Protein AF-D0QR03-F1 (afdb_monomer_lite)

Sequence (94 aa):
TFSDQPKIKFHLYDYRSKTAIANAISDIKWKGGNTFLDRALAMVRRQGLNPRYGSRPDVPQIAVIITDGVSTDPRKTRKELKKLHARNYILYAI

Secondary structure (DSSP, 8-state):
--SSS---S--TTS--SHHHHHHHHHT---------HHHHHHHIIIIIT-GGGT--TTS--EEEE---S--S-HHHHHHHHHHHHTTT-EEEE-

Foldseek 3Di:
DDAPADDDLAFPPPDDDPVVVVVSVVPDDDDDHHAALLNVLVCCVPGHQDVVRPHDLPDAAEDEAEDPPDHPDVVSNVVSVVVCVVSVHHYHYD

Radius of gyration: 13.58 Å; chains: 1; bounding box: 34×23×34 Å

InterPro domains:
  IPR002035 von Willebrand factor, type A [PF00092] (1-94)
  IPR002035 von Willebrand factor, type A [PS50234] (1-94)
  IPR036465 von Willebrand factor A-like domain superfamily [G3DSA:3.40.50.410] (1-94)
  IPR036465 von Willebrand factor A-like domain superfamily [SSF53300] (1-94)
  IPR050525 Extracellular Matrix Assembly and Organization [PTHR24020] (1-94)

Organism: Bathymodiolus azoricus (NCBI:txid150808)

Structure (mmCIF, N/CA/C/O backbone):
data_AF-D0QR03-F1
#
_entry.id   AF-D0QR03-F1
#
loop_
_atom_site.group_PDB
_atom_site.id
_atom_site.type_symbol
_atom_site.label_atom_id
_atom_site.label_alt_id
_atom_site.label_comp_id
_atom_site.label_asym_id
_atom_site.label_entity_id
_atom_site.label_seq_id
_atom_site.pdbx_PDB_ins_code
_atom_site.Cartn_x
_atom_site.Cartn_y
_atom_site.Cartn_z
_atom_site.occupancy
_atom_site.B_iso_or_equiv
_atom_site.auth_seq_id
_atom_site.auth_comp_id
_atom_site.auth_asym_id
_atom_site.auth_atom_id
_atom_site.pdbx_PDB_model_num
ATOM 1 N N . THR A 1 1 ? 6.084 1.795 2.994 1.00 93.81 1 THR A N 1
ATOM 2 C CA . THR A 1 1 ? 6.961 2.517 2.045 1.00 93.81 1 THR A CA 1
ATOM 3 C C . THR A 1 1 ? 7.593 1.531 1.088 1.00 93.81 1 THR A C 1
ATOM 5 O O . THR A 1 1 ? 7.606 0.340 1.390 1.00 93.81 1 THR A O 1
ATOM 8 N N . PHE A 1 2 ? 8.116 1.982 -0.047 1.00 94.69 2 PHE A N 1
ATOM 9 C CA . PHE A 1 2 ? 8.843 1.106 -0.958 1.00 94.69 2 PHE A CA 1
ATOM 10 C C . PHE A 1 2 ? 9.962 1.855 -1.674 1.00 94.69 2 PHE A C 1
ATOM 12 O O . PHE A 1 2 ? 9.911 3.073 -1.806 1.00 94.69 2 PHE A O 1
ATOM 19 N N . SER A 1 3 ? 10.968 1.087 -2.067 1.00 94.38 3 SER A N 1
ATOM 20 C CA . SER A 1 3 ? 11.990 1.458 -3.033 1.00 94.38 3 SER A CA 1
ATOM 21 C C . SER A 1 3 ? 12.495 0.160 -3.678 1.00 94.38 3 SER A C 1
ATOM 23 O O . SER A 1 3 ? 11.708 -0.523 -4.333 1.00 94.38 3 SER A O 1
ATOM 25 N N . ASP A 1 4 ? 13.718 -0.287 -3.381 1.00 93.31 4 ASP A N 1
ATOM 26 C CA . ASP A 1 4 ? 14.231 -1.602 -3.797 1.00 93.31 4 ASP A CA 1
ATOM 27 C C . ASP A 1 4 ? 13.498 -2.756 -3.102 1.00 93.31 4 ASP A C 1
ATOM 29 O O . ASP A 1 4 ? 13.205 -3.801 -3.697 1.00 93.31 4 ASP A O 1
ATOM 33 N N . GLN A 1 5 ? 13.170 -2.552 -1.824 1.00 93.19 5 GLN A N 1
ATOM 34 C CA . GLN A 1 5 ? 12.423 -3.499 -1.007 1.00 93.19 5 GLN A CA 1
ATOM 35 C C . GLN A 1 5 ? 11.236 -2.802 -0.336 1.00 93.19 5 GLN A C 1
ATOM 37 O O . GLN A 1 5 ? 11.424 -1.816 0.386 1.00 93.19 5 GLN A O 1
ATOM 42 N N . PRO A 1 6 ? 10.009 -3.305 -0.532 1.00 95.12 6 PRO A N 1
ATOM 43 C CA . PRO A 1 6 ? 8.842 -2.751 0.129 1.00 95.12 6 PRO A CA 1
ATOM 44 C C . PRO A 1 6 ? 8.871 -3.097 1.626 1.00 95.12 6 PRO A C 1
ATOM 46 O O . PRO A 1 6 ? 9.286 -4.186 2.024 1.00 95.12 6 PRO A O 1
ATOM 49 N N . LYS A 1 7 ? 8.454 -2.148 2.469 1.00 95.69 7 LYS A N 1
ATOM 50 C CA . LYS A 1 7 ? 8.404 -2.296 3.930 1.00 95.69 7 LYS A CA 1
ATOM 51 C C . LYS A 1 7 ? 7.049 -1.865 4.466 1.00 95.69 7 LYS A C 1
ATOM 53 O O . LYS A 1 7 ? 6.609 -0.734 4.223 1.00 95.69 7 LYS A O 1
ATOM 58 N N . ILE A 1 8 ? 6.423 -2.755 5.229 1.00 96.44 8 ILE A N 1
ATOM 59 C CA . ILE A 1 8 ? 5.300 -2.404 6.094 1.00 96.44 8 ILE A CA 1
ATOM 60 C C . ILE A 1 8 ? 5.847 -1.572 7.253 1.00 96.44 8 ILE A C 1
ATOM 62 O O . ILE A 1 8 ? 6.882 -1.907 7.826 1.00 96.44 8 ILE A O 1
ATOM 66 N N . LYS A 1 9 ? 5.189 -0.448 7.537 1.00 96.62 9 LYS A N 1
ATOM 67 C CA . LYS A 1 9 ? 5.523 0.410 8.682 1.00 96.62 9 LYS A CA 1
ATOM 68 C C . LYS A 1 9 ? 4.636 0.111 9.878 1.00 96.62 9 LYS A C 1
ATOM 70 O O . LYS A 1 9 ? 5.128 0.130 10.994 1.00 96.62 9 LYS A O 1
ATOM 75 N N . PHE A 1 10 ? 3.382 -0.214 9.603 1.00 97.12 10 PHE A N 1
ATOM 76 C CA . PHE A 1 10 ? 2.403 -0.717 10.548 1.00 97.12 10 PHE A CA 1
ATOM 77 C C . PHE A 1 10 ? 1.278 -1.412 9.767 1.00 97.12 10 P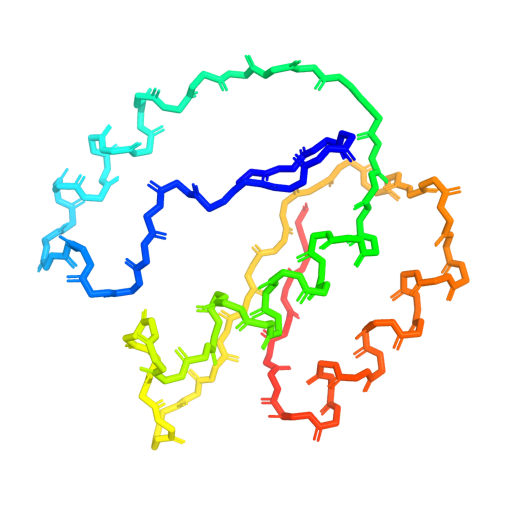HE A C 1
ATOM 79 O O . PHE A 1 10 ? 1.081 -1.149 8.574 1.00 97.12 10 PHE A O 1
ATOM 86 N N . HIS A 1 11 ? 0.581 -2.324 10.426 1.00 97.88 11 HIS A N 1
ATOM 87 C CA . HIS A 1 11 ? -0.591 -3.047 9.956 1.00 97.88 11 HIS A CA 1
ATOM 88 C C . HIS A 1 11 ? -1.889 -2.342 10.375 1.00 97.88 11 HIS A C 1
ATOM 90 O O . HIS A 1 11 ? -1.887 -1.424 11.194 1.00 97.88 11 HIS A O 1
ATOM 96 N N . LEU A 1 12 ? -3.025 -2.784 9.825 1.00 96.81 12 LEU A N 1
ATOM 97 C CA . LEU A 1 12 ? -4.326 -2.150 10.072 1.00 96.81 12 LEU A CA 1
ATOM 98 C C . LEU A 1 12 ? -4.809 -2.302 11.523 1.00 96.81 12 LEU A C 1
ATOM 100 O O . LEU A 1 12 ? -5.698 -1.567 11.941 1.00 96.81 12 LEU A O 1
ATOM 104 N N . TYR A 1 13 ? -4.233 -3.231 12.292 1.00 96.25 13 TYR A N 1
ATOM 105 C CA . TYR A 1 13 ? -4.563 -3.423 13.704 1.00 96.25 13 TYR A CA 1
ATOM 106 C C . TYR A 1 13 ? -3.677 -2.623 14.677 1.00 96.25 13 TYR A C 1
ATOM 108 O O . TYR A 1 13 ? -3.998 -2.593 15.864 1.00 96.25 13 TYR A O 1
ATOM 116 N N . ASP A 1 14 ? -2.580 -2.004 14.220 1.00 97.69 14 ASP A N 1
ATOM 117 C CA . ASP A 1 14 ? -1.552 -1.446 15.118 1.00 97.69 14 ASP A CA 1
ATOM 118 C C . ASP A 1 14 ? -2.007 -0.168 15.836 1.00 97.69 14 ASP A C 1
ATOM 120 O O . ASP A 1 14 ? -1.641 0.069 16.986 1.00 97.69 14 ASP A O 1
ATOM 124 N N . TYR A 1 15 ? -2.828 0.658 15.180 1.00 97.31 15 TYR A N 1
ATOM 125 C CA . TYR A 1 15 ? -3.246 1.956 15.707 1.00 97.31 15 TYR A CA 1
ATOM 126 C C . TYR A 1 15 ? -4.757 2.146 15.615 1.00 97.31 15 TYR A C 1
ATOM 128 O O . TYR A 1 15 ? -5.389 1.798 14.621 1.00 97.31 15 TYR A O 1
ATOM 136 N N . ARG A 1 16 ? -5.337 2.756 16.655 1.00 95.12 16 ARG A N 1
ATOM 137 C CA . ARG A 1 16 ? -6.785 3.019 16.764 1.00 95.12 16 ARG A CA 1
ATOM 138 C C . ARG A 1 16 ? -7.146 4.505 16.849 1.00 95.12 16 ARG A C 1
ATOM 140 O O . ARG A 1 16 ? -8.317 4.832 16.995 1.00 95.12 16 ARG A O 1
ATOM 147 N N . SER A 1 17 ? -6.165 5.408 16.766 1.00 97.62 17 SER A N 1
ATOM 148 C CA . SER A 1 17 ? -6.393 6.857 16.820 1.00 97.62 17 SER A CA 1
ATOM 149 C C . SER A 1 17 ? -5.635 7.597 15.721 1.00 97.62 17 SER A C 1
ATOM 151 O O . SER A 1 17 ? -4.533 7.211 15.324 1.00 97.62 17 SER A O 1
ATOM 153 N N . LYS A 1 18 ? -6.225 8.703 15.250 1.00 97.62 18 LYS A N 1
ATOM 154 C CA . LYS A 1 18 ? -5.628 9.573 14.228 1.00 97.62 18 LYS A CA 1
ATOM 155 C C . LYS A 1 18 ? -4.262 10.107 14.666 1.00 97.62 18 LYS A C 1
ATOM 157 O O . LYS A 1 18 ? -3.336 10.109 13.865 1.00 97.62 18 LYS A O 1
ATOM 162 N N . THR A 1 19 ? -4.127 10.510 15.931 1.00 98.25 19 THR A N 1
ATOM 163 C CA . THR A 1 19 ? -2.873 11.040 16.487 1.00 98.25 19 THR A CA 1
ATOM 164 C C . THR A 1 19 ? -1.756 9.999 16.471 1.00 98.25 19 THR A C 1
ATOM 166 O O . THR A 1 19 ? -0.645 10.312 16.056 1.00 98.25 19 THR A O 1
ATOM 169 N N . ALA A 1 20 ? -2.043 8.746 16.850 1.00 98.06 20 ALA A N 1
ATOM 170 C CA . ALA A 1 20 ? -1.038 7.682 16.834 1.00 98.06 20 ALA A CA 1
ATOM 171 C C . ALA A 1 20 ? -0.554 7.375 15.408 1.00 98.06 20 ALA A C 1
ATOM 173 O O . ALA A 1 20 ? 0.646 7.250 15.180 1.00 98.06 20 ALA A O 1
ATOM 174 N N . ILE A 1 21 ? -1.479 7.333 14.442 1.00 97.50 21 ILE A N 1
ATOM 175 C CA . ILE A 1 21 ? -1.145 7.149 13.024 1.00 97.50 21 ILE A CA 1
ATOM 176 C C . ILE A 1 21 ? -0.305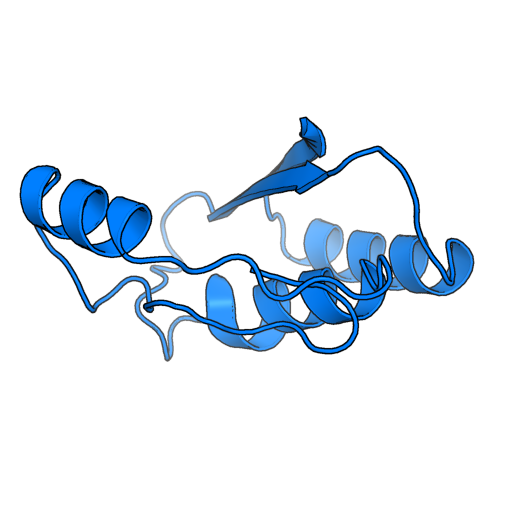 8.323 12.508 1.00 97.50 21 ILE A C 1
ATOM 178 O O . ILE A 1 21 ? 0.702 8.099 11.843 1.00 97.50 21 ILE A O 1
ATOM 182 N N . ALA A 1 22 ? -0.690 9.565 12.819 1.00 98.25 22 ALA A N 1
ATOM 183 C CA . ALA A 1 22 ? 0.042 10.753 12.385 1.00 98.25 22 ALA A CA 1
ATOM 184 C C . ALA A 1 22 ? 1.488 10.750 12.907 1.00 98.25 22 ALA A C 1
ATOM 186 O O . ALA A 1 22 ? 2.413 10.953 12.126 1.00 98.25 22 ALA A O 1
ATOM 187 N N . ASN A 1 23 ? 1.688 10.430 14.187 1.00 98.06 23 ASN A N 1
ATOM 188 C CA . ASN A 1 23 ? 3.023 10.319 14.777 1.00 98.06 23 ASN A CA 1
ATOM 189 C C . ASN A 1 23 ? 3.840 9.198 14.114 1.00 98.06 23 ASN A C 1
ATOM 191 O O . ASN A 1 23 ? 4.966 9.428 13.682 1.00 98.06 23 ASN A O 1
ATOM 195 N N . ALA A 1 24 ? 3.243 8.013 13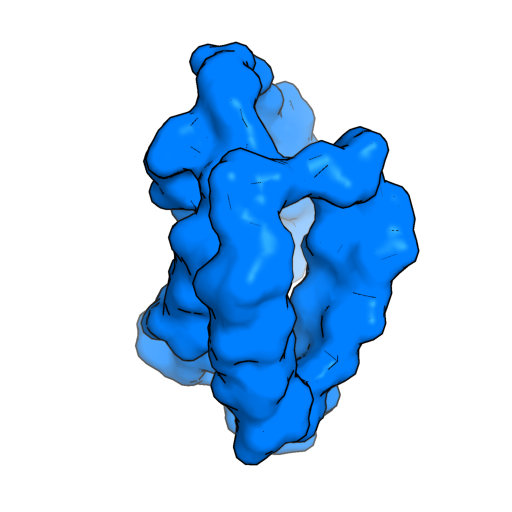.936 1.00 97.88 24 ALA A N 1
ATOM 196 C CA . ALA A 1 24 ? 3.906 6.885 13.284 1.00 97.88 24 ALA A CA 1
ATOM 197 C C . ALA A 1 24 ? 4.311 7.184 11.831 1.00 97.88 24 ALA A C 1
ATOM 199 O O . ALA A 1 24 ? 5.316 6.656 11.355 1.00 97.88 24 ALA A O 1
ATOM 200 N N . ILE A 1 25 ? 3.540 8.016 11.119 1.00 96.88 25 ILE A N 1
ATOM 201 C CA . ILE A 1 25 ? 3.879 8.494 9.773 1.00 96.88 25 ILE A CA 1
ATOM 202 C C . ILE A 1 25 ? 5.054 9.476 9.821 1.00 96.88 25 ILE A C 1
ATOM 204 O O . ILE A 1 25 ? 5.985 9.318 9.031 1.00 96.88 25 ILE A O 1
ATOM 208 N N . SER A 1 26 ? 5.041 10.445 10.740 1.00 97.38 26 SER A N 1
ATOM 209 C CA . SER A 1 26 ? 6.115 11.439 10.899 1.00 97.38 26 SER A CA 1
ATOM 210 C C . SER A 1 26 ? 7.481 10.805 11.186 1.00 97.38 26 SER A C 1
ATOM 212 O O . SER A 1 26 ? 8.504 11.311 10.731 1.00 97.38 26 SER A O 1
ATOM 214 N N . ASP A 1 27 ? 7.504 9.651 11.853 1.00 96.50 27 ASP A N 1
ATOM 215 C CA . ASP A 1 27 ? 8.737 8.919 12.171 1.00 96.50 27 ASP A CA 1
ATOM 216 C C . ASP A 1 27 ? 9.297 8.092 10.992 1.00 96.50 27 ASP A C 1
ATOM 218 O O . ASP A 1 27 ? 10.363 7.461 11.078 1.00 96.50 27 ASP A O 1
ATOM 222 N N . ILE A 1 28 ? 8.602 8.053 9.849 1.00 96.25 28 ILE A N 1
ATOM 223 C CA . ILE A 1 28 ? 9.040 7.289 8.680 1.00 96.25 28 ILE A CA 1
ATOM 224 C C . ILE A 1 28 ? 10.240 7.968 8.012 1.00 96.25 28 ILE A C 1
ATOM 226 O O . ILE A 1 28 ? 10.121 8.919 7.249 1.00 96.25 28 ILE A O 1
ATOM 230 N N . LYS A 1 29 ? 11.418 7.368 8.194 1.00 94.19 29 LYS A N 1
ATOM 231 C CA . LYS A 1 29 ? 12.642 7.782 7.491 1.00 94.19 29 LYS A CA 1
ATOM 232 C C . LYS A 1 29 ? 12.636 7.374 6.014 1.00 94.19 29 LYS A C 1
ATOM 234 O O . LYS A 1 29 ? 12.364 6.207 5.691 1.00 94.19 29 LYS A O 1
ATOM 239 N N . TRP A 1 30 ? 13.013 8.313 5.144 1.00 92.25 30 TRP A N 1
ATOM 240 C CA . TRP A 1 30 ? 13.334 8.055 3.738 1.00 92.25 30 TRP A CA 1
ATOM 241 C C . TRP A 1 30 ? 14.557 7.134 3.627 1.00 92.25 30 TRP A C 1
ATOM 243 O O . TRP A 1 30 ? 15.471 7.205 4.448 1.00 92.25 30 TRP A O 1
ATOM 253 N N . LYS A 1 31 ? 14.550 6.218 2.650 1.00 87.19 31 LYS A N 1
ATOM 254 C CA . LYS A 1 31 ? 15.609 5.204 2.483 1.00 87.19 31 LYS A CA 1
ATOM 255 C C . LYS A 1 31 ? 16.293 5.207 1.112 1.00 87.19 31 LYS A C 1
ATOM 257 O O . LYS A 1 31 ? 17.217 4.423 0.939 1.00 87.19 31 LYS A O 1
ATOM 262 N N . GLY A 1 32 ? 15.864 6.056 0.173 1.00 88.62 32 GLY A N 1
ATOM 263 C CA . GLY A 1 32 ? 16.344 6.025 -1.214 1.00 88.62 32 GLY A CA 1
ATOM 264 C C . GLY A 1 32 ? 16.120 4.675 -1.910 1.00 88.62 32 GLY A C 1
ATOM 265 O O . GLY A 1 32 ? 15.462 3.784 -1.362 1.00 88.62 32 GLY A O 1
ATOM 266 N N . GLY A 1 33 ? 16.659 4.535 -3.121 1.00 92.38 33 GLY A N 1
ATOM 267 C CA . GLY A 1 33 ? 16.559 3.332 -3.960 1.00 92.38 33 GLY A CA 1
ATOM 268 C C . GLY A 1 33 ? 15.685 3.534 -5.201 1.00 92.38 33 GLY A C 1
ATOM 269 O O . GLY A 1 33 ? 15.250 4.649 -5.480 1.00 92.38 33 GLY A O 1
ATOM 270 N N . ASN A 1 34 ? 15.429 2.457 -5.946 1.00 93.56 34 ASN A N 1
ATOM 271 C CA . ASN A 1 34 ? 14.637 2.504 -7.183 1.00 93.56 34 ASN A CA 1
ATOM 272 C C . ASN A 1 34 ? 13.132 2.333 -6.935 1.00 93.56 34 ASN A C 1
ATOM 274 O O . ASN A 1 34 ? 12.699 2.034 -5.827 1.00 93.56 34 ASN A O 1
ATOM 278 N N . THR A 1 35 ? 12.325 2.411 -7.993 1.00 93.62 35 THR A N 1
ATOM 279 C CA . THR A 1 35 ? 10.859 2.315 -7.911 1.00 93.62 35 THR A CA 1
ATOM 280 C C . THR A 1 35 ? 10.347 0.918 -8.303 1.00 93.62 35 THR A C 1
ATOM 282 O O . THR A 1 35 ? 9.779 0.715 -9.381 1.00 93.62 35 THR A O 1
ATOM 285 N N . PHE A 1 36 ? 10.530 -0.088 -7.432 1.00 95.94 36 PHE A N 1
ATOM 286 C CA . PHE A 1 36 ? 9.988 -1.448 -7.640 1.00 95.94 36 PHE A CA 1
ATOM 287 C C . PHE A 1 36 ? 8.509 -1.551 -7.240 1.00 95.94 36 PHE A C 1
ATOM 289 O O . PHE A 1 36 ? 8.127 -2.208 -6.262 1.00 95.94 36 PHE A O 1
ATOM 296 N N . LEU A 1 37 ? 7.663 -0.864 -8.009 1.00 96.38 37 LEU A N 1
ATOM 297 C CA . LEU A 1 37 ? 6.224 -0.773 -7.768 1.00 96.38 37 LEU A CA 1
ATOM 298 C C . LEU A 1 37 ? 5.525 -2.144 -7.801 1.00 96.38 37 LEU A C 1
ATOM 300 O O . LEU A 1 37 ? 4.636 -2.398 -6.991 1.00 96.38 37 LEU A O 1
ATOM 304 N N . ASP A 1 38 ? 5.963 -3.070 -8.654 1.00 97.06 38 ASP A N 1
ATOM 305 C CA . ASP A 1 38 ? 5.451 -4.444 -8.706 1.00 97.06 38 ASP A CA 1
ATOM 306 C C . ASP A 1 38 ? 5.546 -5.150 -7.341 1.00 97.06 38 ASP A C 1
ATOM 308 O O . ASP A 1 38 ? 4.583 -5.762 -6.869 1.00 97.06 38 ASP A O 1
ATOM 312 N N . ARG A 1 39 ? 6.680 -5.000 -6.648 1.00 97.38 39 ARG A N 1
ATOM 313 C CA . ARG A 1 39 ? 6.896 -5.583 -5.316 1.00 97.38 39 ARG A CA 1
ATOM 314 C C . ARG A 1 39 ? 6.007 -4.926 -4.265 1.00 97.38 39 ARG A C 1
ATOM 316 O O . ARG A 1 39 ? 5.477 -5.619 -3.395 1.00 97.38 39 ARG A O 1
ATOM 323 N N . ALA A 1 40 ? 5.826 -3.609 -4.346 1.00 96.38 40 ALA A N 1
ATOM 324 C CA . ALA A 1 40 ? 4.943 -2.875 -3.446 1.00 96.38 40 ALA A CA 1
ATOM 325 C C . ALA A 1 40 ? 3.481 -3.330 -3.597 1.00 96.38 40 ALA A C 1
ATOM 327 O O . ALA A 1 40 ? 2.837 -3.658 -2.599 1.00 96.38 40 ALA A O 1
ATOM 328 N N . LEU A 1 41 ? 2.988 -3.459 -4.832 1.00 97.25 41 LEU A N 1
ATOM 329 C CA . LEU A 1 41 ? 1.640 -3.957 -5.131 1.00 97.25 41 LEU A CA 1
ATOM 330 C C . LEU A 1 41 ? 1.438 -5.400 -4.647 1.00 97.25 41 LEU A C 1
ATOM 332 O O . LEU A 1 41 ? 0.414 -5.729 -4.039 1.00 97.25 41 LEU A O 1
ATOM 336 N N . ALA A 1 42 ? 2.441 -6.261 -4.832 1.00 97.38 42 ALA A N 1
ATOM 337 C CA . ALA A 1 42 ? 2.412 -7.610 -4.280 1.00 97.38 42 ALA A CA 1
ATOM 338 C C . ALA A 1 42 ? 2.325 -7.600 -2.741 1.00 97.38 42 ALA A C 1
ATOM 340 O O . ALA A 1 42 ? 1.621 -8.430 -2.158 1.00 97.38 42 ALA A O 1
ATOM 341 N N . MET A 1 43 ? 3.004 -6.664 -2.070 1.00 97.25 43 MET A N 1
ATOM 342 C CA . MET A 1 43 ? 2.952 -6.511 -0.613 1.00 97.25 43 MET A CA 1
ATOM 343 C C . MET A 1 43 ? 1.585 -6.013 -0.125 1.00 97.25 43 MET A C 1
ATOM 345 O O . MET A 1 43 ? 1.088 -6.534 0.875 1.00 97.25 43 MET A O 1
ATOM 349 N N . VAL A 1 44 ? 0.931 -5.095 -0.849 1.00 96.50 44 VAL A N 1
ATOM 350 C CA . VAL A 1 44 ? -0.460 -4.682 -0.570 1.00 96.50 44 VAL A CA 1
ATOM 351 C C . VAL A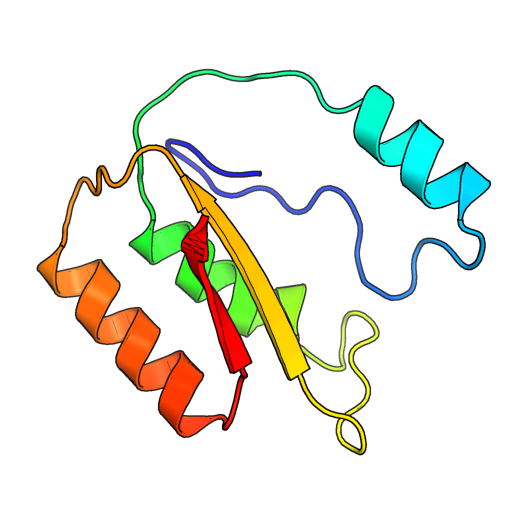 1 44 ? -1.383 -5.903 -0.563 1.00 96.50 44 VAL A C 1
ATOM 353 O O . VAL A 1 44 ? -2.093 -6.138 0.413 1.00 96.50 44 VAL A O 1
ATOM 356 N N . ARG A 1 45 ? -1.305 -6.749 -1.598 1.00 94.81 45 ARG A N 1
ATOM 357 C CA . ARG A 1 45 ? -2.127 -7.967 -1.703 1.00 94.81 45 ARG A CA 1
ATOM 358 C C . ARG A 1 45 ? -1.831 -9.003 -0.617 1.00 94.81 45 ARG A C 1
ATOM 360 O O . ARG A 1 45 ? -2.734 -9.713 -0.177 1.00 94.81 45 ARG A O 1
ATOM 367 N N . ARG A 1 46 ? -0.554 -9.179 -0.264 1.00 96.12 46 ARG A N 1
ATOM 368 C CA . ARG A 1 46 ? -0.109 -10.242 0.654 1.00 96.12 46 ARG A CA 1
ATOM 369 C C . ARG A 1 46 ? -0.288 -9.868 2.118 1.00 96.12 46 ARG A C 1
ATOM 371 O O . ARG A 1 46 ? -0.588 -10.759 2.908 1.00 96.12 46 ARG A O 1
ATOM 378 N N . GLN A 1 47 ? -0.077 -8.601 2.461 1.00 96.94 47 GLN A N 1
ATOM 379 C CA . GLN A 1 47 ? -0.047 -8.139 3.847 1.00 96.94 47 GLN A CA 1
ATOM 380 C C . GLN A 1 47 ? -0.929 -6.913 4.086 1.00 96.94 47 GLN A C 1
ATOM 382 O O . GLN A 1 47 ? -1.687 -6.920 5.044 1.00 96.94 47 GLN A O 1
ATOM 387 N N . GLY A 1 48 ? -0.875 -5.891 3.225 1.00 95.44 48 GLY A N 1
ATOM 388 C CA . GLY A 1 48 ? -1.557 -4.612 3.478 1.00 95.44 48 GLY A CA 1
ATOM 389 C C . GLY A 1 48 ? -3.077 -4.724 3.646 1.00 95.44 48 GLY A C 1
ATOM 390 O O . GLY A 1 48 ? -3.629 -4.161 4.582 1.00 95.44 48 GLY A O 1
ATOM 391 N N . LEU A 1 49 ? -3.738 -5.484 2.770 1.00 96.44 49 LEU A N 1
ATOM 392 C CA . LEU A 1 49 ? -5.198 -5.681 2.761 1.00 96.44 49 LEU A CA 1
ATOM 393 C C . LEU A 1 49 ? -5.582 -7.143 3.035 1.00 96.44 49 LEU A C 1
ATOM 395 O O . LEU A 1 49 ? -6.569 -7.663 2.517 1.00 96.44 49 LEU A O 1
ATOM 399 N N . ASN A 1 50 ? -4.756 -7.846 3.809 1.00 95.81 50 ASN A N 1
ATOM 400 C CA . ASN A 1 50 ? -4.997 -9.235 4.179 1.00 95.81 50 ASN A CA 1
ATOM 401 C C . ASN A 1 50 ? -5.614 -9.300 5.592 1.00 95.81 50 ASN A C 1
ATOM 403 O O . ASN A 1 50 ? -5.083 -8.651 6.497 1.00 95.81 50 ASN A O 1
ATOM 407 N N . PRO A 1 51 ? -6.694 -10.079 5.812 1.00 96.31 51 PRO A N 1
ATOM 408 C CA . PRO A 1 51 ? -7.354 -10.176 7.116 1.00 96.31 51 PRO A CA 1
ATOM 409 C C . PRO A 1 51 ? -6.442 -10.560 8.282 1.00 96.31 51 PRO A C 1
ATOM 411 O O . PRO A 1 51 ? -6.625 -10.070 9.393 1.00 96.31 51 PRO A O 1
ATOM 414 N N . ARG A 1 52 ? -5.384 -11.344 8.027 1.00 97.12 52 ARG A N 1
ATOM 415 C CA . ARG A 1 52 ? -4.360 -11.679 9.033 1.00 97.12 52 ARG A CA 1
ATOM 416 C C . ARG A 1 52 ? -3.667 -10.442 9.625 1.00 97.12 52 ARG A C 1
ATOM 418 O O . ARG A 1 52 ? -3.080 -10.529 10.696 1.00 97.12 52 ARG A O 1
ATOM 425 N N . TYR A 1 53 ? -3.738 -9.309 8.932 1.00 97.62 53 TYR A N 1
ATOM 426 C CA . TYR A 1 53 ? -3.123 -8.042 9.312 1.00 97.62 53 TYR A CA 1
ATOM 427 C C . TYR A 1 53 ? -4.147 -6.928 9.579 1.00 97.62 53 TYR A C 1
ATOM 429 O O . TYR A 1 53 ? -3.821 -5.747 9.473 1.00 97.62 53 TYR A O 1
ATOM 437 N N . GLY A 1 54 ? -5.380 -7.298 9.940 1.00 96.44 54 GLY A N 1
ATOM 438 C CA . GLY A 1 54 ? -6.414 -6.364 10.399 1.00 96.44 54 GLY A CA 1
ATOM 439 C C . GLY A 1 54 ? -7.344 -5.833 9.307 1.00 96.44 54 GLY A C 1
ATOM 440 O O . GLY A 1 54 ? -8.181 -4.979 9.591 1.00 96.44 54 GLY A O 1
ATOM 441 N N . SER A 1 55 ? -7.232 -6.323 8.068 1.00 97.00 55 SER A N 1
ATOM 442 C CA . SER A 1 55 ? -8.247 -6.038 7.047 1.00 97.00 55 SER A CA 1
ATOM 443 C C . SER A 1 55 ? -9.569 -6.725 7.405 1.00 97.00 55 SER A C 1
ATOM 445 O O . SER A 1 55 ? -9.593 -7.851 7.902 1.00 97.00 55 SER A O 1
ATOM 447 N N . ARG A 1 56 ? -10.678 -6.034 7.143 1.00 96.25 56 ARG A N 1
ATOM 448 C CA . ARG A 1 56 ? -12.035 -6.536 7.366 1.00 96.25 56 ARG A CA 1
ATOM 449 C C . ARG A 1 56 ? -12.676 -6.872 6.015 1.00 96.25 56 ARG A C 1
ATOM 451 O O . ARG A 1 56 ? -12.717 -5.986 5.168 1.00 96.25 56 ARG A O 1
ATOM 458 N N . PRO A 1 57 ? -13.113 -8.116 5.762 1.00 93.62 57 PRO A N 1
ATOM 459 C CA . PRO A 1 57 ? -13.557 -8.547 4.432 1.00 93.62 57 PRO A CA 1
ATOM 460 C C . PRO A 1 57 ? -14.909 -7.959 3.994 1.00 93.62 57 PRO A C 1
ATOM 462 O O . PRO A 1 57 ? -15.217 -7.968 2.808 1.00 93.62 57 PRO A O 1
ATOM 465 N N . ASP A 1 58 ? -15.700 -7.457 4.938 1.00 96.31 58 ASP A N 1
ATOM 466 C CA . ASP A 1 58 ? -17.052 -6.914 4.773 1.00 96.31 58 ASP A CA 1
ATOM 467 C C . ASP A 1 58 ? -17.087 -5.416 4.423 1.00 96.31 58 ASP A C 1
ATOM 469 O O . ASP A 1 58 ? -18.158 -4.854 4.209 1.00 96.31 58 ASP A O 1
ATOM 473 N N . VAL A 1 59 ? -15.926 -4.758 4.336 1.00 96.38 59 VAL A N 1
ATOM 474 C CA . VAL A 1 59 ? -15.820 -3.333 3.987 1.00 96.38 59 VAL A CA 1
ATOM 475 C C . VAL A 1 59 ? -14.978 -3.121 2.724 1.00 96.38 59 VAL A C 1
ATOM 477 O O . VAL A 1 59 ? -14.096 -3.939 2.428 1.00 96.38 59 VAL A O 1
ATOM 480 N N . PRO A 1 60 ? -15.182 -2.007 1.989 1.00 97.50 60 PRO A N 1
ATOM 481 C CA . PRO A 1 60 ? -14.358 -1.671 0.832 1.00 97.50 60 PRO A CA 1
ATOM 482 C C . PRO A 1 60 ? -12.859 -1.654 1.157 1.00 97.50 60 PRO A C 1
ATOM 484 O O . PRO A 1 60 ? -12.422 -1.071 2.149 1.00 97.50 60 PRO A O 1
ATOM 487 N N . GLN A 1 61 ? -12.064 -2.281 0.290 1.00 97.25 61 GLN A N 1
ATOM 488 C CA . GLN A 1 61 ? -10.612 -2.372 0.427 1.00 97.25 61 GLN A CA 1
ATOM 489 C C . GLN A 1 61 ? -9.944 -1.320 -0.456 1.00 97.25 61 GLN A C 1
ATOM 491 O O . GLN A 1 61 ? -9.995 -1.428 -1.681 1.00 97.25 61 GLN A O 1
ATOM 496 N N . ILE A 1 62 ? -9.317 -0.313 0.152 1.00 96.94 62 ILE A N 1
ATOM 497 C CA . ILE A 1 62 ? -8.728 0.822 -0.568 1.00 96.94 62 ILE A CA 1
ATOM 498 C C . ILE A 1 62 ? -7.209 0.812 -0.403 1.00 96.94 62 ILE A C 1
ATOM 500 O O . ILE A 1 62 ? -6.702 0.700 0.713 1.00 96.94 62 ILE A O 1
ATOM 504 N N . ALA A 1 63 ? -6.479 0.979 -1.506 1.00 96.88 63 ALA A N 1
ATOM 505 C CA . ALA A 1 63 ? -5.060 1.313 -1.479 1.00 96.88 63 ALA A CA 1
ATOM 506 C C . ALA A 1 63 ? -4.812 2.643 -2.198 1.00 96.88 63 ALA A C 1
ATOM 508 O O . ALA A 1 63 ? -5.213 2.828 -3.346 1.00 96.88 63 ALA A O 1
ATOM 509 N N . VAL A 1 64 ? -4.110 3.548 -1.517 1.00 96.94 64 VAL A N 1
ATOM 510 C CA . VAL A 1 64 ? -3.621 4.808 -2.085 1.00 96.94 64 VAL A CA 1
ATOM 511 C C . VAL A 1 64 ? -2.122 4.667 -2.316 1.00 96.94 64 VAL A C 1
ATOM 513 O O . VAL A 1 64 ? -1.365 4.371 -1.389 1.00 96.94 64 VAL A O 1
ATOM 516 N N . ILE A 1 65 ? -1.703 4.830 -3.563 1.00 95.00 65 ILE A N 1
ATOM 517 C CA . ILE A 1 65 ? -0.324 4.681 -4.017 1.00 95.00 65 ILE A CA 1
ATOM 518 C C . ILE A 1 65 ? 0.196 6.076 -4.342 1.00 95.00 65 ILE A C 1
ATOM 520 O O . ILE A 1 65 ? -0.355 6.742 -5.207 1.00 95.00 65 ILE A O 1
ATOM 524 N N . ILE A 1 66 ? 1.255 6.496 -3.656 1.00 94.88 66 ILE A N 1
ATOM 525 C CA . ILE A 1 66 ? 1.919 7.778 -3.907 1.00 94.88 66 ILE A CA 1
ATOM 526 C C . ILE A 1 66 ? 3.259 7.473 -4.571 1.00 94.88 66 ILE A C 1
ATOM 528 O O . ILE A 1 66 ? 4.071 6.745 -3.988 1.00 94.88 66 ILE A O 1
ATOM 532 N N . THR A 1 67 ? 3.464 7.955 -5.797 1.00 93.44 67 THR A N 1
ATOM 533 C CA . THR A 1 67 ? 4.658 7.645 -6.599 1.00 93.44 67 THR A CA 1
ATOM 534 C C . THR A 1 67 ? 4.916 8.708 -7.664 1.00 93.44 67 THR A C 1
ATOM 536 O O . THR A 1 67 ? 3.999 9.329 -8.171 1.00 93.44 67 THR A O 1
ATOM 539 N N . ASP A 1 68 ? 6.164 8.848 -8.100 1.00 90.06 68 ASP A N 1
ATOM 540 C CA . ASP A 1 68 ? 6.589 9.724 -9.209 1.00 90.06 68 ASP A CA 1
ATOM 541 C C . ASP A 1 68 ? 6.225 9.203 -10.621 1.00 90.06 68 ASP A C 1
ATOM 543 O O . ASP A 1 68 ? 6.713 9.707 -11.630 1.00 90.06 68 ASP A O 1
ATOM 547 N N . GLY A 1 69 ? 5.403 8.154 -10.711 1.00 89.56 69 GLY A N 1
ATOM 548 C CA . GLY A 1 69 ? 5.034 7.479 -11.960 1.00 89.56 69 GLY A CA 1
ATOM 549 C C . GLY A 1 69 ? 6.076 6.500 -12.522 1.00 89.56 69 GLY A C 1
ATOM 550 O O . GLY A 1 69 ? 5.777 5.791 -13.487 1.00 89.56 69 GLY A O 1
ATOM 551 N N . VAL A 1 70 ? 7.271 6.394 -11.930 1.00 91.19 70 VAL A N 1
ATOM 552 C CA . VAL A 1 70 ? 8.327 5.494 -12.415 1.00 91.19 70 VAL A CA 1
ATOM 553 C C . VAL A 1 70 ? 8.060 4.052 -11.978 1.00 91.19 70 VAL A C 1
ATOM 555 O O . VAL A 1 70 ? 7.542 3.765 -10.901 1.00 91.19 70 VAL A O 1
ATOM 558 N N . SER A 1 71 ? 8.428 3.088 -12.821 1.00 93.25 71 SER A N 1
ATOM 559 C CA . SER A 1 71 ? 8.450 1.675 -12.448 1.00 93.25 71 SER A CA 1
ATOM 560 C C . SER A 1 71 ? 9.599 0.968 -13.147 1.00 93.25 71 SER A C 1
ATOM 562 O O . SER A 1 71 ? 9.746 1.074 -14.362 1.00 93.25 71 SER A O 1
ATOM 564 N N . THR A 1 72 ? 10.386 0.207 -12.387 1.00 95.88 72 THR A N 1
ATOM 565 C CA . THR A 1 72 ? 11.521 -0.558 -12.928 1.00 95.88 72 THR A CA 1
ATOM 566 C C . THR A 1 72 ? 11.091 -1.699 -13.856 1.00 95.88 72 THR A C 1
ATOM 568 O O . THR A 1 72 ? 11.842 -2.079 -14.749 1.00 95.88 72 THR A O 1
ATOM 571 N N . ASP A 1 73 ? 9.877 -2.239 -13.686 1.00 96.69 73 ASP A N 1
ATOM 572 C CA . ASP A 1 73 ? 9.295 -3.250 -14.578 1.00 96.69 73 ASP A CA 1
ATOM 573 C C . ASP A 1 73 ? 7.783 -3.012 -14.774 1.00 96.69 73 ASP A C 1
ATOM 575 O O . ASP A 1 73 ? 6.940 -3.612 -14.091 1.00 96.69 73 ASP A O 1
ATOM 579 N N . PRO A 1 74 ? 7.396 -2.164 -15.747 1.00 95.56 74 PRO A N 1
ATOM 580 C CA . PRO A 1 74 ? 5.992 -1.856 -16.012 1.00 95.56 74 PRO A CA 1
ATOM 581 C C . PRO A 1 74 ? 5.147 -3.074 -16.414 1.00 95.56 74 PRO A C 1
ATOM 583 O O . PRO A 1 74 ? 3.922 -3.054 -16.267 1.00 95.56 74 PRO A O 1
ATOM 586 N N . ARG A 1 75 ? 5.754 -4.147 -16.945 1.00 97.56 75 ARG A N 1
ATOM 587 C CA . ARG A 1 75 ? 5.022 -5.375 -17.302 1.00 97.56 75 ARG A CA 1
ATOM 588 C C . ARG A 1 75 ? 4.620 -6.140 -16.045 1.00 97.56 75 ARG A C 1
ATOM 590 O O . ARG A 1 75 ? 3.460 -6.543 -15.929 1.00 97.56 75 ARG A O 1
ATOM 597 N N . LYS A 1 76 ? 5.533 -6.294 -15.080 1.00 97.62 76 LYS A N 1
ATOM 598 C CA . LYS A 1 76 ? 5.214 -6.904 -13.777 1.00 97.62 76 LYS A CA 1
ATOM 599 C C . LYS A 1 76 ? 4.237 -6.060 -12.975 1.00 97.62 76 LYS A C 1
ATOM 601 O O . LYS A 1 76 ? 3.279 -6.614 -12.441 1.00 97.62 76 LYS A O 1
ATOM 606 N N . THR A 1 77 ? 4.403 -4.739 -12.979 1.00 96.88 77 THR A N 1
ATOM 607 C CA . THR A 1 77 ? 3.464 -3.812 -12.334 1.00 96.88 77 THR A CA 1
ATOM 608 C C . THR A 1 77 ? 2.040 -4.023 -12.849 1.00 96.88 77 THR A C 1
ATOM 610 O O . THR A 1 77 ? 1.132 -4.277 -12.058 1.00 96.88 77 THR A O 1
ATOM 613 N N . ARG A 1 78 ? 1.834 -4.056 -14.175 1.00 96.62 78 ARG A N 1
ATOM 614 C CA . ARG A 1 78 ? 0.515 -4.349 -14.770 1.00 96.62 78 ARG A CA 1
ATOM 615 C C . ARG A 1 78 ? -0.027 -5.725 -14.371 1.00 96.62 78 ARG A C 1
ATOM 617 O O . ARG A 1 78 ? -1.229 -5.869 -14.158 1.00 96.62 78 ARG A O 1
ATOM 624 N N . LYS A 1 79 ? 0.834 -6.741 -14.254 1.00 97.81 79 LYS A N 1
ATOM 625 C CA . LYS A 1 79 ? 0.430 -8.085 -13.809 1.00 97.81 79 LYS A CA 1
ATOM 626 C C . LYS A 1 79 ? -0.050 -8.085 -12.355 1.00 97.81 79 LYS A C 1
ATOM 628 O O . LYS A 1 79 ? -1.044 -8.745 -12.062 1.00 97.81 79 LYS A O 1
ATOM 633 N N . GLU A 1 80 ? 0.611 -7.359 -11.457 1.00 97.19 80 GLU A N 1
ATOM 634 C CA . GLU A 1 80 ? 0.160 -7.240 -10.064 1.00 97.19 80 GLU A CA 1
ATOM 635 C C . GLU A 1 80 ? -1.112 -6.392 -9.936 1.00 97.19 80 GLU A C 1
ATOM 637 O O . GLU A 1 80 ? -2.010 -6.785 -9.195 1.00 97.19 80 GLU A O 1
ATOM 642 N N . LEU A 1 81 ? -1.263 -5.318 -10.721 1.00 96.50 81 LEU A N 1
ATOM 643 C CA . LEU A 1 81 ? -2.511 -4.540 -10.769 1.00 96.50 81 LEU A CA 1
ATOM 644 C C . LEU A 1 81 ? -3.712 -5.409 -11.159 1.00 96.50 81 LEU A C 1
ATOM 646 O O . LEU A 1 81 ? -4.731 -5.385 -10.475 1.00 96.50 81 LEU A O 1
ATOM 650 N N . LYS A 1 82 ? -3.572 -6.263 -12.184 1.00 97.62 82 LYS A N 1
ATOM 651 C CA . LYS A 1 82 ? -4.630 -7.219 -12.563 1.00 97.62 82 LYS A CA 1
ATOM 652 C C . LYS A 1 82 ? -5.033 -8.135 -11.401 1.00 97.62 82 LYS A C 1
ATOM 654 O O . LYS A 1 82 ? -6.216 -8.408 -11.224 1.00 97.62 82 LYS A O 1
ATOM 659 N N . LYS A 1 83 ? -4.074 -8.584 -10.583 1.00 97.56 83 LYS A N 1
ATOM 660 C CA . LYS A 1 83 ? -4.356 -9.417 -9.398 1.00 97.56 83 LYS A CA 1
ATOM 661 C C . LYS A 1 83 ? -5.079 -8.647 -8.293 1.00 97.56 83 LYS A C 1
ATOM 663 O O . LYS A 1 83 ? -5.852 -9.256 -7.560 1.00 97.56 83 LYS A O 1
ATOM 668 N N . LEU A 1 84 ? -4.800 -7.354 -8.135 1.00 96.38 84 LEU A N 1
ATOM 669 C CA . LEU A 1 84 ? -5.481 -6.493 -7.164 1.00 96.38 84 LEU A CA 1
ATOM 670 C C . LEU A 1 84 ? -6.917 -6.189 -7.615 1.00 96.38 84 LEU A C 1
ATOM 672 O O . LEU A 1 84 ? -7.841 -6.342 -6.821 1.00 96.38 84 LEU A O 1
ATOM 676 N N . HIS A 1 85 ? -7.123 -5.863 -8.895 1.00 95.50 85 HIS A N 1
ATOM 677 C CA . HIS A 1 85 ? -8.461 -5.644 -9.457 1.00 95.50 85 HIS A CA 1
ATOM 678 C C . HIS A 1 85 ? -9.338 -6.897 -9.376 1.00 95.50 85 HIS A C 1
ATOM 680 O O . HIS A 1 85 ? -10.501 -6.799 -9.013 1.00 95.50 85 HIS A O 1
ATOM 686 N N . ALA A 1 86 ? -8.773 -8.088 -9.609 1.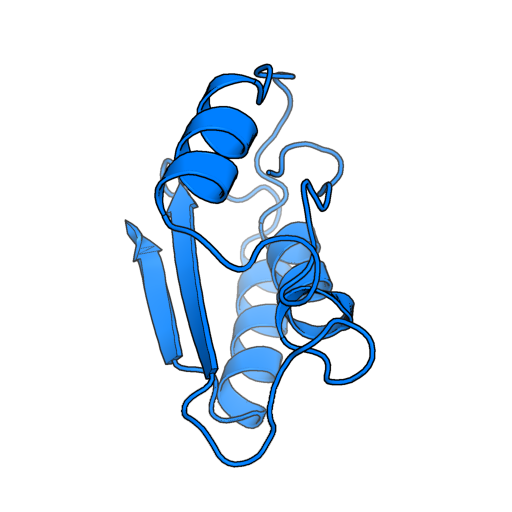00 96.94 86 ALA A N 1
ATOM 687 C CA . ALA A 1 86 ? -9.493 -9.354 -9.440 1.00 96.94 86 ALA A CA 1
ATOM 688 C C . ALA A 1 86 ? -9.957 -9.621 -7.991 1.00 96.94 86 ALA A C 1
ATOM 690 O O . ALA A 1 86 ? -10.750 -10.528 -7.761 1.00 96.94 86 ALA A O 1
ATOM 691 N N . ARG A 1 87 ? -9.455 -8.861 -7.006 1.00 94.50 87 ARG A N 1
ATOM 692 C CA . ARG A 1 87 ? -9.908 -8.895 -5.606 1.00 94.50 87 ARG A CA 1
ATOM 693 C C . ARG A 1 87 ? -10.882 -7.770 -5.252 1.00 94.50 87 ARG A C 1
ATOM 695 O O . ARG A 1 87 ? -11.196 -7.613 -4.076 1.00 94.50 87 ARG A O 1
ATOM 702 N N . ASN A 1 88 ? -11.331 -6.986 -6.233 1.00 94.88 88 ASN A N 1
ATOM 703 C CA . ASN A 1 88 ? -12.186 -5.813 -6.037 1.00 94.88 88 ASN A CA 1
ATOM 704 C C . ASN A 1 88 ? -11.570 -4.760 -5.101 1.00 94.88 88 ASN A C 1
ATOM 706 O O . ASN A 1 88 ? -12.279 -4.061 -4.380 1.00 94.88 88 ASN A O 1
ATOM 710 N N . TYR A 1 89 ? -10.238 -4.650 -5.087 1.00 96.69 89 TYR A N 1
ATOM 711 C CA . TYR A 1 89 ? -9.570 -3.569 -4.368 1.00 96.69 89 TYR A CA 1
ATOM 712 C C . TYR A 1 89 ? -9.663 -2.278 -5.180 1.00 96.69 89 TYR A C 1
ATOM 714 O O . TYR A 1 89 ? -9.380 -2.271 -6.379 1.00 96.69 89 TYR A O 1
ATOM 722 N N . ILE A 1 90 ? -10.014 -1.185 -4.510 1.00 96.56 90 ILE A N 1
ATOM 723 C CA . ILE A 1 90 ? -10.068 0.155 -5.087 1.00 96.56 90 ILE A CA 1
ATOM 724 C C . ILE A 1 90 ? -8.666 0.757 -4.990 1.00 96.56 90 ILE A C 1
ATOM 726 O O . ILE A 1 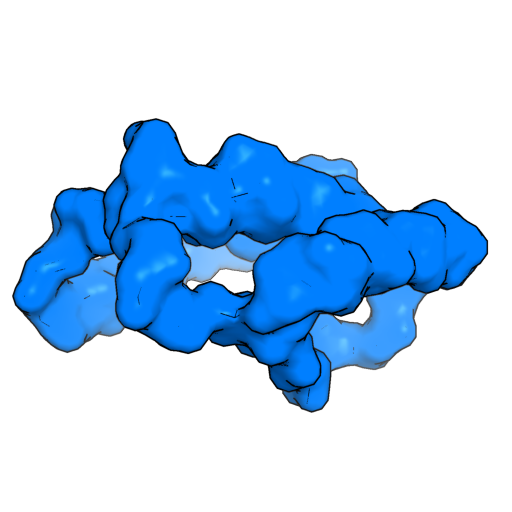90 ? -8.093 0.843 -3.902 1.00 96.56 90 ILE A O 1
ATOM 730 N N . LEU A 1 91 ? -8.101 1.149 -6.130 1.00 96.00 91 LEU A N 1
ATOM 731 C CA . LEU A 1 91 ? -6.750 1.695 -6.217 1.00 96.00 91 LEU A CA 1
ATOM 732 C C . LEU A 1 91 ? -6.804 3.158 -6.652 1.00 96.00 91 LEU A C 1
ATOM 734 O O . LEU A 1 91 ? -7.382 3.473 -7.689 1.00 96.00 91 LEU A O 1
ATOM 738 N N . TYR A 1 92 ? -6.142 4.023 -5.890 1.00 96.31 92 TYR A N 1
ATOM 739 C CA . TYR A 1 92 ? -5.872 5.408 -6.270 1.00 96.31 92 TYR A CA 1
ATOM 740 C C . TYR A 1 92 ? -4.366 5.595 -6.426 1.00 96.31 92 TYR A C 1
ATOM 742 O O . TYR A 1 92 ? -3.597 5.080 -5.614 1.00 96.31 92 TYR A O 1
ATOM 750 N N . ALA A 1 93 ? -3.953 6.323 -7.459 1.00 92.88 93 ALA A N 1
ATOM 751 C CA . ALA A 1 93 ? -2.568 6.717 -7.676 1.00 92.88 93 ALA A CA 1
ATOM 752 C C . ALA A 1 93 ? -2.477 8.245 -7.673 1.00 92.88 93 ALA A C 1
ATOM 754 O O . ALA A 1 93 ? -3.334 8.899 -8.271 1.00 92.88 93 ALA A O 1
ATOM 755 N N . ILE A 1 94 ? -1.477 8.776 -6.971 1.00 90.19 94 ILE A N 1
ATOM 756 C CA . ILE A 1 94 ? -1.188 10.207 -6.826 1.00 90.19 94 ILE A CA 1
ATOM 757 C C . ILE A 1 94 ? 0.287 10.433 -7.136 1.00 90.19 94 ILE A C 1
ATOM 759 O O . ILE A 1 94 ? 1.114 9.647 -6.606 1.00 90.19 94 ILE A O 1
#

pLDDT: mean 95.75, std 2.19, range [87.19, 98.25]